Protein AF-A0A432LHH4-F1 (afdb_monomer_lite)

Organism: NCBI:txid2490854

Foldseek 3Di:
DDDDPCPDPVVVVVVVVVVVVVVVVVVVLQFDKDWFCWPPDPDQWDWFADPFGIWIWHWIDGPLAKIKIKIQDAGKKKAALVFWDKDKPWPQKDWPVVQQQQFDWQVPDGDPGIDMDHRIMTMGITDMDGPDPPDDDDPQIKMKGQFTVRMDDPNHGRDDHITITRGRDPPPD

pLDDT: mean 82.8, std 15.27, range [32.19, 96.69]

Structure (mmCIF, N/CA/C/O backbone):
data_AF-A0A432LHH4-F1
#
_entry.id   AF-A0A432LHH4-F1
#
loop_
_atom_site.group_PDB
_atom_site.id
_atom_site.type_symbol
_atom_site.label_atom_id
_atom_site.label_alt_id
_atom_site.label_comp_id
_atom_site.label_asym_id
_atom_site.label_entity_id
_atom_site.label_seq_id
_atom_site.pdbx_PDB_ins_code
_atom_site.Cartn_x
_atom_site.Cartn_y
_atom_site.Cartn_z
_atom_site.occupancy
_atom_site.B_iso_or_equiv
_atom_site.auth_seq_id
_atom_site.auth_comp_id
_atom_site.auth_asym_id
_atom_site.auth_atom_id
_atom_site.pdbx_PDB_model_num
ATOM 1 N N . MET A 1 1 ? -3.632 -9.848 -73.101 1.00 32.19 1 MET A N 1
ATOM 2 C CA . MET A 1 1 ? -4.020 -10.466 -71.814 1.00 32.19 1 MET A CA 1
ATOM 3 C C . MET A 1 1 ? -4.215 -9.348 -70.790 1.00 32.19 1 MET A C 1
ATOM 5 O O . MET A 1 1 ? -3.234 -8.748 -70.379 1.00 32.19 1 MET A O 1
ATOM 9 N N . LYS A 1 2 ? -5.461 -8.968 -70.474 1.00 36.72 2 LYS A N 1
ATOM 10 C CA . LYS A 1 2 ? -5.788 -7.970 -69.438 1.00 36.72 2 LYS A CA 1
ATOM 11 C C . LYS A 1 2 ? -6.549 -8.698 -68.334 1.00 36.72 2 LYS A C 1
ATOM 13 O O . LYS A 1 2 ? -7.727 -8.994 -68.492 1.00 36.72 2 LYS A O 1
ATOM 18 N N . THR A 1 3 ? -5.862 -9.036 -67.252 1.00 39.53 3 THR A N 1
ATOM 19 C CA . THR A 1 3 ? -6.474 -9.575 -66.036 1.00 39.53 3 THR A CA 1
ATOM 20 C C . THR A 1 3 ? -7.160 -8.428 -65.292 1.00 39.53 3 THR A C 1
ATOM 22 O O . THR A 1 3 ? -6.508 -7.561 -64.716 1.00 39.53 3 THR A O 1
ATOM 25 N N . LEU A 1 4 ? -8.493 -8.393 -65.354 1.00 39.50 4 LEU A N 1
ATOM 26 C CA . LEU A 1 4 ? -9.335 -7.490 -64.570 1.00 39.50 4 LEU A CA 1
ATOM 27 C C . LEU A 1 4 ? -9.293 -7.909 -63.096 1.00 39.50 4 LEU A C 1
ATOM 29 O O . LEU A 1 4 ? -9.883 -8.917 -62.713 1.00 39.50 4 LEU A O 1
ATOM 33 N N . SER A 1 5 ? -8.621 -7.120 -62.256 1.00 43.78 5 SER A N 1
ATOM 34 C CA . SER A 1 5 ? -8.756 -7.221 -60.803 1.00 43.78 5 SER A CA 1
ATOM 35 C C . SER A 1 5 ? -10.097 -6.617 -60.377 1.00 43.78 5 SER A C 1
ATOM 37 O O . SER A 1 5 ? -10.218 -5.445 -60.017 1.00 43.78 5 SER A O 1
ATOM 39 N N . ILE A 1 6 ? -11.152 -7.432 -60.414 1.00 46.34 6 ILE A N 1
ATOM 40 C CA . ILE A 1 6 ? -12.433 -7.090 -59.790 1.00 46.34 6 ILE A CA 1
ATOM 41 C C . ILE A 1 6 ? -12.219 -7.141 -58.274 1.00 46.34 6 ILE A C 1
ATOM 43 O O . ILE A 1 6 ? -12.432 -8.152 -57.611 1.00 46.34 6 ILE A O 1
ATOM 47 N N . THR A 1 7 ? -11.744 -6.031 -57.714 1.00 49.88 7 THR A N 1
ATOM 48 C CA . THR A 1 7 ? -11.664 -5.848 -56.265 1.00 49.88 7 THR A CA 1
ATOM 49 C C . THR A 1 7 ? -13.079 -5.536 -55.785 1.00 49.88 7 THR A C 1
ATOM 51 O O . THR A 1 7 ? -13.509 -4.383 -55.790 1.00 49.88 7 THR A O 1
ATOM 54 N N . THR A 1 8 ? -13.845 -6.573 -55.451 1.00 52.94 8 THR A N 1
ATOM 55 C CA . THR A 1 8 ? -15.240 -6.446 -55.014 1.00 52.94 8 THR A CA 1
ATOM 56 C C . THR A 1 8 ? -15.348 -5.554 -53.769 1.00 52.94 8 THR A C 1
ATOM 58 O O . THR A 1 8 ? -14.530 -5.619 -52.848 1.00 52.94 8 THR A O 1
ATOM 61 N N . ASN A 1 9 ? -16.380 -4.704 -53.724 1.00 55.47 9 ASN A N 1
ATOM 62 C CA . ASN A 1 9 ? -16.639 -3.753 -52.631 1.00 55.47 9 ASN A CA 1
ATOM 63 C C . ASN A 1 9 ? -16.746 -4.450 -51.249 1.00 55.47 9 ASN A C 1
ATOM 65 O O . ASN A 1 9 ? -16.415 -3.867 -50.218 1.00 55.47 9 ASN A O 1
ATOM 69 N N . GLY A 1 10 ? -17.124 -5.737 -51.233 1.00 56.06 10 GLY A N 1
ATOM 70 C CA . GLY A 1 10 ? -17.120 -6.592 -50.040 1.00 56.06 10 GLY A CA 1
ATOM 71 C C . GLY A 1 10 ? -15.722 -6.834 -49.456 1.00 56.06 10 GLY A C 1
ATOM 72 O O . GLY A 1 10 ? -15.554 -6.765 -48.242 1.00 56.06 10 GLY A O 1
ATOM 73 N N . GLY A 1 11 ? -14.692 -7.001 -50.293 1.00 61.03 11 GLY A N 1
ATOM 74 C CA . GLY A 1 11 ? -13.309 -7.166 -49.834 1.00 61.03 11 GLY A CA 1
ATOM 75 C C . GLY A 1 11 ? -12.737 -5.904 -49.178 1.00 61.03 11 GLY A C 1
ATOM 76 O O . GLY A 1 11 ? -11.981 -5.999 -48.214 1.00 61.03 11 GLY A O 1
ATOM 77 N N . LYS A 1 12 ? -13.136 -4.710 -49.642 1.00 63.91 12 LYS A N 1
ATOM 78 C CA . LYS A 1 12 ? -12.769 -3.430 -49.002 1.00 63.91 12 LYS A CA 1
ATOM 79 C C . LYS A 1 12 ? -13.457 -3.247 -47.644 1.00 63.91 12 LYS A C 1
ATOM 81 O O . LYS A 1 12 ? -12.804 -2.814 -46.700 1.00 63.91 12 LYS A O 1
ATOM 86 N N . ARG A 1 13 ? -14.735 -3.627 -47.522 1.00 63.97 13 ARG A N 1
ATOM 87 C CA . ARG A 1 13 ? -15.487 -3.574 -46.253 1.00 63.97 13 ARG A CA 1
ATOM 88 C C . ARG A 1 13 ? -14.943 -4.545 -45.206 1.00 63.97 13 ARG A C 1
ATOM 90 O O . ARG A 1 13 ? -14.799 -4.157 -44.054 1.00 63.97 13 ARG A O 1
ATOM 97 N N . ILE A 1 14 ? -14.573 -5.762 -45.609 1.00 74.00 14 ILE A N 1
ATOM 98 C CA . ILE A 1 14 ? -13.942 -6.747 -44.715 1.00 74.00 14 ILE A CA 1
ATOM 99 C C . ILE A 1 14 ? -12.569 -6.250 -44.251 1.00 74.00 14 ILE A C 1
ATOM 101 O O . ILE A 1 14 ? -12.277 -6.299 -43.062 1.00 74.00 14 ILE A O 1
ATOM 105 N N . LYS A 1 15 ? -11.747 -5.701 -45.157 1.00 73.81 15 LYS A N 1
ATOM 106 C CA . LYS A 1 15 ? -10.452 -5.103 -44.786 1.00 73.81 15 LYS A CA 1
ATOM 107 C C . LYS A 1 15 ? -10.607 -3.947 -43.796 1.00 73.81 15 LYS A C 1
ATOM 109 O O . LYS A 1 15 ? -9.823 -3.859 -42.858 1.00 73.81 15 LYS A O 1
ATOM 114 N N . PHE A 1 16 ? -11.618 -3.097 -43.979 1.00 77.75 16 PHE A N 1
ATOM 115 C CA . PHE A 1 16 ? -11.911 -2.007 -43.049 1.00 77.75 16 PHE A CA 1
ATOM 116 C C . PHE A 1 16 ? -12.363 -2.537 -41.682 1.00 77.75 16 PHE A C 1
ATOM 118 O O . PHE A 1 16 ? -11.802 -2.129 -40.675 1.00 77.75 16 PHE A O 1
ATOM 125 N N . LEU A 1 17 ? -13.279 -3.512 -41.646 1.00 81.81 17 LEU A N 1
ATOM 126 C CA . LEU A 1 17 ? -13.734 -4.155 -40.408 1.00 81.81 17 LEU A CA 1
ATOM 127 C C . LEU A 1 17 ? -12.570 -4.796 -39.634 1.00 81.81 17 LEU A C 1
ATOM 129 O O . LEU A 1 17 ? -12.437 -4.584 -38.433 1.00 81.81 17 LEU A O 1
ATOM 133 N N . VAL A 1 18 ? -11.701 -5.541 -40.324 1.00 85.19 18 VAL A N 1
ATOM 134 C CA . VAL A 1 18 ? -10.512 -6.163 -39.723 1.00 85.19 18 VAL A CA 1
ATOM 135 C C . VAL A 1 18 ? -9.562 -5.096 -39.176 1.00 85.19 18 VAL A C 1
ATOM 137 O O . VAL A 1 18 ? -9.101 -5.224 -38.046 1.00 85.19 18 VAL A O 1
ATOM 140 N N . ALA A 1 19 ? -9.317 -4.012 -39.918 1.00 84.69 19 ALA A N 1
ATOM 141 C CA . ALA A 1 19 ? -8.501 -2.899 -39.437 1.00 84.69 19 ALA A CA 1
ATOM 142 C C . ALA A 1 19 ? -9.121 -2.205 -38.208 1.00 84.69 19 ALA A C 1
ATOM 144 O O . ALA A 1 19 ? -8.396 -1.861 -37.278 1.00 84.69 19 ALA A O 1
ATOM 145 N N . THR A 1 20 ? -10.448 -2.046 -38.160 1.00 84.00 20 THR A N 1
ATOM 146 C CA . THR A 1 20 ? -11.159 -1.484 -37.002 1.00 84.00 20 THR A CA 1
ATOM 147 C C . THR A 1 20 ? -11.059 -2.392 -35.777 1.00 84.00 20 THR A C 1
ATOM 149 O O . THR A 1 20 ? -10.772 -1.902 -34.691 1.00 84.00 20 THR A O 1
ATOM 152 N N . ILE A 1 21 ? -11.232 -3.709 -35.934 1.00 84.88 21 ILE A N 1
ATOM 153 C CA . ILE A 1 21 ? -11.078 -4.673 -34.832 1.00 84.88 21 ILE A CA 1
ATOM 154 C C . ILE A 1 21 ? -9.638 -4.659 -34.312 1.00 84.88 21 ILE A C 1
ATOM 156 O O . ILE A 1 21 ? -9.428 -4.589 -33.106 1.00 84.88 21 ILE A O 1
ATOM 160 N N . ILE A 1 22 ? -8.647 -4.659 -35.209 1.00 83.31 22 ILE A N 1
ATOM 161 C CA . ILE A 1 22 ? -7.232 -4.554 -34.837 1.00 83.31 22 ILE A CA 1
ATOM 162 C C . ILE A 1 22 ? -6.981 -3.256 -34.059 1.00 83.31 22 ILE A C 1
ATOM 164 O O . ILE A 1 22 ? -6.368 -3.303 -32.997 1.00 83.31 22 ILE A O 1
ATOM 168 N N . ALA A 1 23 ? -7.501 -2.118 -34.527 1.00 78.44 23 ALA A N 1
ATOM 169 C CA . ALA A 1 23 ? -7.377 -0.845 -33.821 1.00 78.44 23 ALA A CA 1
ATOM 170 C C . ALA A 1 23 ? -8.008 -0.901 -32.419 1.00 78.44 23 ALA A C 1
ATOM 172 O O . ALA A 1 23 ? -7.358 -0.516 -31.454 1.00 78.44 23 ALA A O 1
ATOM 173 N N . ILE A 1 24 ? -9.224 -1.439 -32.284 1.00 79.88 24 ILE A N 1
ATOM 174 C CA . ILE A 1 24 ? -9.911 -1.610 -30.992 1.00 79.88 24 ILE A CA 1
ATOM 175 C C . ILE A 1 24 ? -9.081 -2.485 -30.038 1.00 79.88 24 ILE A C 1
ATOM 177 O O . ILE A 1 24 ? -8.888 -2.119 -28.881 1.00 79.88 24 ILE A O 1
ATOM 181 N N . VAL A 1 25 ? -8.528 -3.602 -30.518 1.00 71.44 25 VAL A N 1
ATOM 182 C CA . VAL A 1 25 ? -7.665 -4.488 -29.717 1.00 71.44 25 VAL A CA 1
ATOM 183 C C . VAL A 1 25 ? -6.372 -3.781 -29.297 1.00 71.44 25 VAL A C 1
ATOM 185 O O . VAL A 1 25 ? -5.967 -3.888 -28.139 1.00 71.44 25 VAL A O 1
ATOM 188 N N . PHE A 1 26 ? -5.752 -3.003 -30.192 1.00 64.06 26 PHE A N 1
ATOM 189 C CA . PHE A 1 26 ? -4.588 -2.183 -29.851 1.00 64.06 26 PHE A CA 1
ATOM 190 C C . PHE A 1 26 ? -4.924 -1.122 -28.795 1.00 64.06 26 PHE A C 1
ATOM 192 O O . PHE A 1 26 ? -4.150 -0.951 -27.856 1.00 64.06 26 PHE A O 1
ATOM 199 N N . PHE A 1 27 ? -6.085 -0.466 -28.876 1.00 62.03 27 PHE A N 1
ATOM 200 C CA . PHE A 1 27 ? -6.513 0.501 -27.861 1.00 62.03 27 PHE A CA 1
ATOM 201 C C . PHE A 1 27 ? -6.810 -0.157 -26.505 1.00 62.03 27 PHE A C 1
ATOM 203 O O . PHE A 1 27 ? -6.434 0.398 -25.476 1.00 62.03 27 PHE A O 1
ATOM 210 N N . HIS A 1 28 ? -7.395 -1.359 -26.477 1.00 56.62 28 HIS A N 1
ATOM 211 C CA . HIS A 1 28 ? -7.624 -2.094 -25.226 1.00 56.62 28 HIS A CA 1
ATOM 212 C C . HIS A 1 28 ? -6.340 -2.641 -24.587 1.00 56.62 28 HIS A C 1
ATOM 214 O O . HIS A 1 28 ? -6.308 -2.850 -23.375 1.00 56.62 28 HIS A O 1
ATOM 220 N N . SER A 1 29 ? -5.263 -2.832 -25.358 1.00 53.75 29 SER A N 1
ATOM 221 C CA . SER A 1 29 ? -3.974 -3.278 -24.806 1.00 53.75 29 SER A CA 1
ATOM 222 C C . SER A 1 29 ? -3.309 -2.252 -23.874 1.00 53.75 29 SER A C 1
ATOM 224 O O . SER A 1 29 ? -2.461 -2.618 -23.061 1.00 53.75 29 SER A O 1
ATOM 226 N N . CYS A 1 30 ? -3.727 -0.982 -23.940 1.00 52.91 30 CYS A N 1
ATOM 227 C CA . CYS A 1 30 ? -3.199 0.090 -23.098 1.00 52.91 30 CYS A CA 1
ATOM 228 C C . CYS A 1 30 ? -3.642 -0.001 -21.625 1.00 52.91 30 CYS A C 1
ATOM 230 O O . CYS A 1 30 ? -2.951 0.551 -20.773 1.00 52.91 30 CYS A O 1
ATOM 232 N N . ASP A 1 31 ? -4.711 -0.733 -21.293 1.00 57.31 31 ASP A N 1
ATOM 233 C CA . ASP A 1 31 ? -5.299 -0.747 -19.940 1.00 57.31 31 ASP A CA 1
ATOM 234 C C . ASP A 1 31 ? -5.187 -2.106 -19.226 1.00 57.31 31 ASP A C 1
ATOM 236 O O . ASP A 1 31 ? -5.966 -2.423 -18.325 1.00 57.31 31 ASP A O 1
ATOM 240 N N . ILE A 1 32 ? -4.210 -2.939 -19.599 1.00 69.88 32 ILE A N 1
ATOM 241 C CA . ILE A 1 32 ? -4.012 -4.232 -18.932 1.00 69.88 32 ILE A CA 1
ATOM 242 C C . ILE A 1 32 ? -3.339 -4.008 -17.568 1.00 69.88 32 ILE A C 1
ATOM 244 O O . ILE A 1 32 ? -2.143 -3.709 -17.475 1.00 69.88 32 ILE A O 1
ATOM 248 N N . GLY A 1 33 ? -4.138 -4.143 -16.508 1.00 77.31 33 GLY A N 1
ATOM 249 C CA . GLY A 1 33 ? -3.695 -4.180 -15.118 1.00 77.31 33 GLY A CA 1
ATOM 250 C C . GLY A 1 33 ? -3.461 -5.614 -14.643 1.00 77.31 33 GLY A C 1
ATOM 251 O O . GLY A 1 33 ? -4.303 -6.487 -14.844 1.00 77.31 33 GLY A O 1
ATOM 252 N N . TYR A 1 34 ? -2.333 -5.852 -13.982 1.00 85.31 34 TYR A N 1
ATOM 253 C CA . TYR A 1 34 ? -1.978 -7.136 -13.383 1.00 85.31 34 TYR A CA 1
ATOM 254 C C . TYR A 1 34 ? -2.006 -7.020 -11.868 1.00 85.31 34 TYR A C 1
ATOM 256 O O . TYR A 1 34 ? -1.354 -6.139 -11.305 1.00 85.31 34 TYR A O 1
ATOM 264 N N . LEU A 1 35 ? -2.721 -7.922 -11.201 1.00 89.81 35 LEU A N 1
ATOM 265 C CA . LEU A 1 35 ? -2.593 -8.066 -9.758 1.00 89.81 35 LEU A CA 1
ATOM 266 C C . LEU A 1 35 ? -1.258 -8.736 -9.427 1.00 89.81 35 LEU A C 1
ATOM 268 O O . LEU A 1 35 ? -0.906 -9.759 -10.017 1.00 89.81 35 LEU A O 1
ATOM 272 N N . ILE A 1 36 ? -0.526 -8.158 -8.483 1.00 90.62 36 ILE A N 1
ATOM 273 C CA . ILE A 1 36 ? 0.773 -8.653 -8.049 1.00 90.62 36 ILE A CA 1
ATOM 274 C C . ILE A 1 36 ? 0.589 -9.382 -6.718 1.00 90.62 36 ILE A C 1
ATOM 276 O O . ILE A 1 36 ? 0.104 -8.767 -5.764 1.00 90.62 36 ILE A O 1
ATOM 280 N N . PRO A 1 37 ? 0.971 -10.666 -6.622 1.00 91.62 37 PRO A N 1
ATOM 281 C CA . PRO A 1 37 ? 0.901 -11.390 -5.364 1.00 91.62 37 PRO A CA 1
ATOM 282 C C . PRO A 1 37 ? 1.895 -10.832 -4.344 1.00 91.62 37 PRO A C 1
ATOM 284 O O . PRO A 1 37 ? 2.991 -10.375 -4.689 1.00 91.62 37 PRO A O 1
ATOM 287 N N . PHE A 1 38 ? 1.518 -10.906 -3.070 1.00 92.69 38 PHE A N 1
ATOM 288 C CA . PHE A 1 38 ? 2.448 -10.658 -1.972 1.00 92.69 38 PHE A CA 1
ATOM 289 C C . PHE A 1 38 ? 3.408 -11.849 -1.828 1.00 92.69 38 PHE A C 1
ATOM 291 O O . PHE A 1 38 ? 3.001 -12.982 -2.062 1.00 92.69 38 PHE A O 1
ATOM 298 N N . GLU A 1 39 ? 4.662 -11.627 -1.415 1.00 87.25 39 GLU A N 1
ATOM 299 C CA . GLU A 1 39 ? 5.726 -12.659 -1.419 1.00 87.25 39 GLU A CA 1
ATOM 300 C C . GLU A 1 39 ? 5.347 -13.973 -0.708 1.00 87.25 39 GLU A C 1
ATOM 302 O O . GLU A 1 39 ? 5.786 -15.039 -1.129 1.00 87.25 39 GLU A O 1
ATOM 307 N N . ASN A 1 40 ? 4.497 -13.909 0.320 1.00 81.25 40 ASN A N 1
ATOM 308 C CA . ASN A 1 40 ? 4.052 -15.070 1.100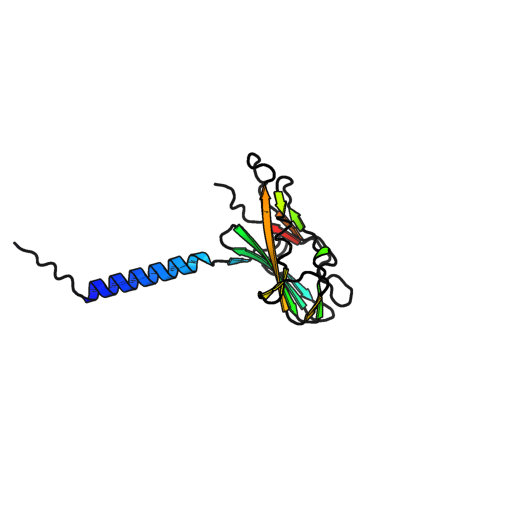 1.00 81.25 40 ASN A CA 1
ATOM 309 C C . ASN A 1 40 ? 2.575 -15.438 0.870 1.00 81.25 40 ASN A C 1
ATOM 311 O O . ASN A 1 40 ? 2.022 -16.230 1.627 1.00 81.25 40 ASN A O 1
ATOM 315 N N . ASN A 1 41 ? 1.921 -14.868 -0.146 1.00 80.56 41 ASN A N 1
ATOM 316 C CA . ASN A 1 41 ? 0.537 -15.185 -0.486 1.00 80.56 41 ASN A CA 1
ATOM 317 C C . ASN A 1 41 ? 0.438 -15.756 -1.897 1.00 80.56 41 ASN A C 1
ATOM 319 O O . ASN A 1 41 ? 0.826 -15.128 -2.878 1.00 80.56 41 ASN A O 1
ATOM 323 N N . LEU A 1 42 ? -0.184 -16.932 -1.999 1.00 74.31 42 LEU A N 1
ATOM 324 C CA . LEU A 1 42 ? -0.548 -17.534 -3.286 1.00 74.31 42 LEU A CA 1
ATOM 325 C C . LEU A 1 42 ? -1.635 -16.723 -4.005 1.00 74.31 42 LEU A C 1
ATOM 327 O O . LEU A 1 42 ? -1.733 -16.762 -5.230 1.00 74.31 42 LEU A O 1
ATOM 331 N N . LYS A 1 43 ? -2.464 -15.999 -3.245 1.00 85.19 43 LYS A N 1
ATOM 332 C CA . LYS A 1 43 ? -3.520 -15.142 -3.781 1.00 85.19 43 LYS A CA 1
ATOM 333 C C . LYS A 1 43 ? -3.009 -13.710 -3.990 1.00 85.19 43 LYS A C 1
ATOM 335 O O . LYS A 1 43 ? -2.254 -13.205 -3.160 1.00 85.19 43 LYS A O 1
ATOM 340 N N . PRO A 1 44 ? -3.465 -13.027 -5.055 1.00 84.88 44 PRO A N 1
ATOM 341 C CA . PRO A 1 44 ? -3.136 -11.622 -5.301 1.00 84.88 44 PRO A CA 1
ATOM 342 C C . PRO A 1 44 ? -3.717 -10.663 -4.255 1.00 84.88 44 PRO A C 1
ATOM 344 O O . PRO A 1 44 ? -3.233 -9.542 -4.106 1.00 84.88 44 PRO A O 1
ATOM 347 N N . ASN A 1 45 ? -4.755 -11.110 -3.549 1.00 90.88 45 ASN A N 1
ATOM 348 C CA . ASN A 1 45 ? -5.425 -10.348 -2.514 1.00 90.88 45 ASN A CA 1
ATOM 349 C C . ASN A 1 45 ? -5.143 -10.980 -1.151 1.00 90.88 45 ASN A C 1
ATOM 351 O O . ASN A 1 45 ? -5.094 -12.208 -1.024 1.00 90.88 45 ASN A O 1
ATOM 355 N N . LEU A 1 46 ? -5.002 -10.133 -0.139 1.00 93.25 46 LEU A N 1
ATOM 356 C CA . LEU A 1 46 ? -4.984 -10.515 1.262 1.00 93.25 46 LEU A CA 1
ATOM 357 C C . LEU A 1 46 ? -6.299 -10.077 1.903 1.00 93.25 46 LEU A C 1
ATOM 359 O O . LEU A 1 46 ? -6.538 -8.880 2.059 1.00 93.25 46 LEU A O 1
ATOM 363 N N . ASP A 1 47 ? -7.117 -11.048 2.291 1.00 93.75 47 ASP A N 1
ATOM 364 C CA . ASP A 1 47 ? -8.390 -10.803 2.962 1.00 93.75 47 ASP A CA 1
ATOM 365 C C . ASP A 1 47 ? -8.198 -10.849 4.483 1.00 93.75 47 ASP A C 1
ATOM 367 O O . ASP A 1 47 ? -7.619 -11.790 5.027 1.00 93.75 47 ASP A O 1
ATOM 371 N N . ILE A 1 48 ? -8.686 -9.822 5.169 1.00 93.38 48 ILE A N 1
ATOM 372 C CA . ILE A 1 48 ? -8.560 -9.627 6.611 1.00 93.38 48 ILE A CA 1
ATOM 373 C C . ILE A 1 48 ? -9.960 -9.429 7.181 1.00 93.38 48 ILE A C 1
ATOM 375 O O . ILE A 1 48 ? -10.662 -8.486 6.817 1.00 93.38 48 ILE A O 1
ATOM 379 N N . ALA A 1 49 ? -10.363 -10.300 8.102 1.00 94.06 49 ALA A N 1
ATOM 380 C CA . ALA A 1 49 ? -11.569 -10.084 8.890 1.00 94.06 49 ALA A CA 1
ATOM 381 C C . ALA A 1 49 ? -11.310 -8.993 9.938 1.00 94.06 49 ALA A C 1
ATOM 383 O O . ALA A 1 49 ? -10.288 -9.010 10.628 1.00 94.06 49 ALA A O 1
ATOM 384 N N . THR A 1 50 ? -12.235 -8.048 10.069 1.00 92.06 50 THR A N 1
ATOM 385 C CA . THR A 1 50 ? -12.170 -6.978 11.065 1.00 92.06 50 THR A CA 1
ATOM 386 C C . THR A 1 50 ? -13.422 -6.999 11.926 1.00 92.06 50 THR A C 1
ATOM 388 O O . THR A 1 50 ? -14.445 -7.556 11.547 1.00 92.06 50 THR A O 1
ATOM 391 N N . GLU A 1 51 ? -13.372 -6.375 13.101 1.00 87.12 51 GLU A N 1
ATOM 392 C CA . GLU A 1 51 ? -14.527 -6.363 14.014 1.00 87.12 51 GLU A CA 1
ATOM 393 C C . GLU A 1 51 ? -15.773 -5.721 13.385 1.00 87.12 51 GLU A C 1
ATOM 395 O O . GLU A 1 51 ? -16.896 -6.108 13.689 1.00 87.12 51 GLU A O 1
ATOM 400 N N . THR A 1 52 ? -15.574 -4.751 12.490 1.00 88.38 52 THR A N 1
ATOM 401 C CA . THR A 1 52 ? -16.654 -4.036 11.801 1.00 88.38 52 THR A CA 1
ATOM 402 C C . THR A 1 52 ? -17.012 -4.627 10.432 1.00 88.38 52 THR A C 1
ATOM 404 O O . THR A 1 52 ? -17.952 -4.131 9.813 1.00 88.38 52 THR A O 1
ATOM 407 N N . GLY A 1 53 ? -16.291 -5.650 9.947 1.00 93.00 53 GLY A N 1
ATOM 408 C CA . GLY A 1 53 ? -16.494 -6.239 8.621 1.00 93.00 53 GLY A CA 1
ATOM 409 C C . GLY A 1 53 ? -15.254 -6.942 8.053 1.00 93.00 53 GLY A C 1
ATOM 410 O O . GLY A 1 53 ? -14.733 -7.880 8.653 1.00 93.00 53 GLY A O 1
ATOM 411 N N . SER A 1 54 ? -14.792 -6.545 6.868 1.00 95.88 54 SER A N 1
ATOM 412 C CA . SER A 1 54 ? -13.655 -7.178 6.189 1.00 95.88 54 SER A CA 1
ATOM 413 C C . SER A 1 54 ? -12.905 -6.213 5.279 1.00 95.88 54 SER A C 1
ATOM 415 O O . SER A 1 54 ? -13.523 -5.422 4.571 1.00 95.88 54 SER A O 1
ATOM 417 N N . ALA A 1 55 ? -11.585 -6.348 5.216 1.00 95.75 55 ALA A N 1
ATOM 418 C CA . ALA A 1 55 ? -10.732 -5.613 4.293 1.00 95.75 55 ALA A CA 1
ATOM 419 C C . ALA A 1 55 ? -10.035 -6.576 3.324 1.00 95.75 55 ALA A C 1
ATOM 421 O O . ALA A 1 55 ? -9.434 -7.551 3.764 1.00 95.75 55 ALA A O 1
ATOM 422 N N . SER A 1 56 ? -10.067 -6.285 2.025 1.00 96.19 56 SER A N 1
ATOM 423 C CA . SER A 1 56 ? -9.272 -6.988 1.014 1.00 96.19 56 SER A CA 1
ATOM 424 C C . SER A 1 56 ? -8.192 -6.058 0.481 1.00 96.19 56 SER A C 1
ATOM 426 O O . SER A 1 56 ? -8.492 -4.985 -0.045 1.00 96.19 56 SER A O 1
ATOM 428 N N . ILE A 1 57 ? -6.932 -6.448 0.643 1.00 95.31 57 ILE A N 1
ATOM 429 C CA . ILE A 1 57 ? -5.767 -5.656 0.247 1.00 95.31 57 ILE A CA 1
ATOM 430 C C . ILE A 1 57 ? -5.171 -6.269 -1.009 1.00 95.31 57 ILE A C 1
ATOM 432 O O . ILE A 1 57 ? -4.938 -7.474 -1.055 1.00 95.31 57 ILE A O 1
ATOM 436 N N . ASN A 1 58 ? -4.864 -5.454 -2.010 1.00 94.44 58 ASN A N 1
ATOM 437 C CA . ASN A 1 58 ? -4.189 -5.913 -3.214 1.00 94.44 58 ASN A CA 1
ATOM 438 C C . ASN A 1 58 ? -3.138 -4.915 -3.699 1.00 94.44 58 ASN A C 1
ATOM 440 O O . ASN A 1 58 ? -3.109 -3.748 -3.301 1.00 94.44 58 ASN A O 1
ATOM 444 N N . CYS A 1 59 ? -2.256 -5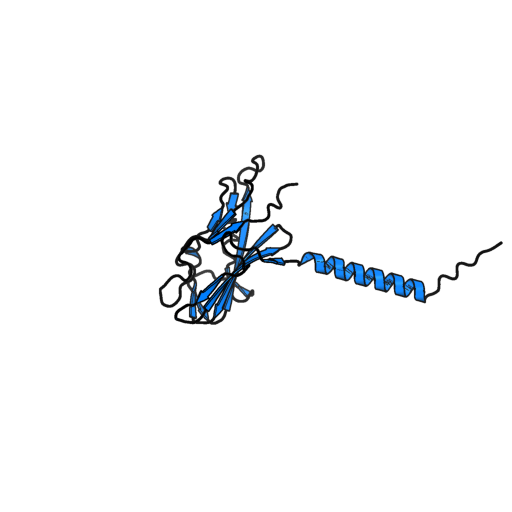.397 -4.567 1.00 92.81 59 CYS A N 1
ATOM 445 C CA . CYS A 1 59 ? -1.356 -4.551 -5.328 1.00 92.81 59 CYS A CA 1
ATOM 446 C C . CYS A 1 59 ? -1.582 -4.791 -6.816 1.00 92.81 59 CYS A C 1
ATOM 448 O O . CYS A 1 59 ? -1.710 -5.933 -7.252 1.00 92.81 59 CYS A O 1
ATOM 450 N N . MET A 1 60 ? -1.633 -3.719 -7.597 1.00 91.25 60 MET A N 1
ATOM 451 C CA . MET A 1 60 ? -1.846 -3.782 -9.036 1.00 91.25 60 MET A CA 1
ATOM 452 C C . MET A 1 60 ? -0.759 -3.013 -9.778 1.00 91.25 60 MET A C 1
ATOM 454 O O . MET A 1 60 ? -0.302 -1.965 -9.322 1.00 91.25 60 MET A O 1
ATOM 458 N N . CYS A 1 61 ? -0.370 -3.525 -10.940 1.00 88.56 61 CYS A N 1
ATOM 459 C CA . CYS A 1 61 ? 0.538 -2.878 -11.872 1.00 88.56 61 CYS A CA 1
ATOM 460 C C . CYS A 1 61 ? -0.144 -2.679 -13.225 1.00 88.56 61 CYS A C 1
ATOM 462 O O . CYS A 1 61 ? -0.602 -3.645 -13.830 1.00 88.56 61 CYS A O 1
ATOM 464 N N . PHE A 1 62 ? -0.153 -1.450 -13.731 1.00 84.62 62 PHE A N 1
ATOM 465 C CA . PHE A 1 62 ? -0.569 -1.131 -15.094 1.00 84.62 62 PHE A CA 1
ATOM 466 C C . PHE A 1 62 ? 0.649 -0.842 -15.965 1.00 84.62 62 PHE A C 1
ATOM 468 O O . PHE A 1 62 ? 1.557 -0.101 -15.567 1.00 84.62 62 PHE A O 1
ATOM 475 N N . GLN A 1 63 ? 0.662 -1.426 -17.167 1.00 78.88 63 GLN A N 1
ATOM 476 C CA . GLN A 1 63 ? 1.711 -1.228 -18.181 1.00 78.88 63 GLN A CA 1
ATOM 477 C C . GLN A 1 63 ? 3.147 -1.495 -17.675 1.00 78.88 63 GLN A C 1
ATOM 479 O O . GLN A 1 63 ? 4.111 -0.914 -18.174 1.00 78.88 63 GLN A O 1
ATOM 484 N N . GLY A 1 64 ? 3.307 -2.317 -16.631 1.00 76.75 64 GLY A N 1
ATOM 485 C CA . GLY A 1 64 ? 4.601 -2.573 -15.991 1.00 76.75 64 GLY A CA 1
ATOM 486 C C . GLY A 1 64 ? 5.178 -1.391 -15.199 1.00 76.75 64 GLY A C 1
ATOM 487 O O . GLY A 1 64 ? 6.266 -1.526 -14.653 1.00 76.75 64 GLY A O 1
ATOM 488 N N . LYS A 1 65 ? 4.498 -0.236 -15.143 1.00 77.19 65 LYS A N 1
ATOM 489 C CA . LYS A 1 65 ? 5.068 1.043 -14.672 1.00 77.19 65 LYS A CA 1
ATOM 490 C C . LYS A 1 65 ? 4.288 1.716 -13.556 1.00 77.19 65 LYS A C 1
ATOM 492 O O . LYS A 1 65 ? 4.893 2.359 -12.703 1.00 77.19 65 LYS A O 1
ATOM 497 N N . TYR A 1 66 ? 2.965 1.616 -13.580 1.00 83.62 66 TYR A N 1
ATOM 498 C CA . TYR A 1 66 ? 2.105 2.328 -12.642 1.00 83.62 66 TYR A CA 1
ATOM 499 C C . TYR A 1 66 ? 1.600 1.365 -11.582 1.00 83.62 66 TYR A C 1
ATOM 501 O O . TYR A 1 66 ? 0.883 0.418 -11.899 1.00 83.62 66 TYR A O 1
ATOM 509 N N . TYR A 1 67 ? 1.984 1.609 -10.335 1.00 88.75 67 TYR A N 1
ATOM 510 C CA . TYR A 1 67 ? 1.661 0.744 -9.211 1.00 88.75 67 TYR A CA 1
ATOM 511 C C . TYR A 1 67 ? 0.563 1.353 -8.355 1.00 88.75 67 TYR A C 1
ATOM 513 O O . TYR A 1 67 ? 0.554 2.559 -8.114 1.00 88.75 67 TYR A O 1
ATOM 521 N N . TYR A 1 68 ? -0.339 0.506 -7.872 1.00 90.00 68 TYR A N 1
ATOM 522 C CA . TYR A 1 68 ? -1.434 0.896 -6.997 1.00 90.00 68 TYR A CA 1
ATOM 523 C C . TYR A 1 68 ? -1.542 -0.090 -5.839 1.00 90.00 68 TYR A C 1
ATOM 525 O O . TYR A 1 68 ? -1.432 -1.299 -6.047 1.00 90.00 68 TYR A O 1
ATOM 533 N N . LEU A 1 69 ? -1.783 0.419 -4.632 1.00 92.88 69 LEU A N 1
ATOM 534 C CA . LEU A 1 69 ? -2.298 -0.386 -3.523 1.00 92.88 69 LEU A CA 1
ATOM 535 C C . LEU A 1 69 ? -3.801 -0.164 -3.421 1.00 92.88 69 LEU A C 1
ATOM 537 O O . LEU A 1 69 ? -4.245 0.983 -3.356 1.00 92.88 69 LEU A O 1
ATOM 541 N N . GLY A 1 70 ? -4.565 -1.250 -3.432 1.00 93.69 70 GLY A N 1
ATOM 542 C CA . GLY A 1 70 ? -6.013 -1.241 -3.290 1.00 93.69 70 GLY A CA 1
ATOM 543 C C . GLY A 1 70 ? -6.442 -1.806 -1.944 1.00 93.69 70 GLY A C 1
ATOM 544 O O . GLY A 1 70 ? -5.895 -2.808 -1.489 1.00 93.69 70 GLY A O 1
ATOM 545 N N . TYR A 1 71 ? -7.441 -1.178 -1.335 1.00 94.88 71 TYR A N 1
ATOM 546 C CA . TYR A 1 71 ? -8.121 -1.662 -0.139 1.00 94.88 71 TYR A CA 1
ATOM 547 C C . TYR A 1 71 ? -9.625 -1.646 -0.405 1.00 94.88 71 TYR A C 1
ATOM 549 O O . TYR A 1 71 ? -10.220 -0.572 -0.468 1.00 94.88 71 TYR A O 1
ATOM 557 N N . ASP A 1 72 ? -10.244 -2.812 -0.571 1.00 95.88 72 ASP A N 1
ATOM 558 C CA . ASP A 1 72 ? -11.704 -2.935 -0.548 1.00 95.88 72 ASP A CA 1
ATOM 559 C C . ASP A 1 72 ? -12.153 -3.132 0.900 1.00 95.88 72 ASP A C 1
ATOM 561 O O . ASP A 1 72 ? -11.904 -4.176 1.501 1.00 95.88 72 ASP A O 1
ATOM 565 N N . LEU A 1 73 ? -12.748 -2.093 1.477 1.00 96.00 73 LEU A N 1
ATOM 566 C CA . LEU A 1 73 ? -13.152 -2.039 2.873 1.00 96.00 73 LEU A CA 1
ATOM 567 C C . LEU A 1 73 ? -14.663 -2.248 2.973 1.00 96.00 73 LEU A C 1
ATOM 569 O O . LEU A 1 73 ? -15.429 -1.436 2.460 1.00 96.00 73 LEU A O 1
ATOM 573 N N . LYS A 1 74 ? -15.097 -3.300 3.669 1.00 96.69 74 LYS A N 1
ATOM 574 C CA . LYS A 1 74 ? -16.497 -3.561 4.040 1.00 96.69 74 LYS A CA 1
ATOM 575 C C . LYS A 1 74 ? -16.643 -3.374 5.541 1.00 96.69 74 LYS A C 1
ATOM 577 O O . LYS A 1 74 ? -15.937 -4.032 6.294 1.00 96.69 74 LYS A O 1
ATOM 582 N N . GLY A 1 75 ? -17.519 -2.487 5.990 1.00 95.31 75 GLY A N 1
ATOM 583 C CA . GLY A 1 75 ? -17.611 -2.073 7.391 1.00 95.31 75 GLY A CA 1
ATOM 584 C C . GLY A 1 75 ? -17.162 -0.632 7.613 1.00 95.31 75 GLY A C 1
ATOM 585 O O . GLY A 1 75 ? -17.219 0.192 6.704 1.00 95.31 75 GLY A O 1
ATOM 586 N N . SER A 1 76 ? -16.733 -0.313 8.838 1.00 95.62 76 SER A N 1
ATOM 587 C CA . SER A 1 76 ? -16.391 1.053 9.265 1.00 95.62 76 SER A CA 1
ATOM 588 C C . SER A 1 76 ? -14.923 1.168 9.658 1.00 95.62 76 SER A C 1
ATOM 590 O O . SER A 1 76 ? -14.451 0.416 10.516 1.00 95.62 76 SER A O 1
ATOM 592 N N . TYR A 1 77 ? -14.235 2.152 9.077 1.00 96.00 77 TYR A N 1
ATOM 593 C CA . TYR A 1 77 ? -12.791 2.337 9.212 1.00 96.00 77 TYR A CA 1
ATOM 594 C C . TYR A 1 77 ? -12.414 3.805 9.404 1.00 96.00 77 TYR A C 1
ATOM 596 O O . TYR A 1 77 ? -13.148 4.709 9.005 1.00 96.00 77 TYR A O 1
ATOM 604 N N . ILE A 1 78 ? -11.236 4.034 9.981 1.00 95.25 78 ILE A N 1
ATOM 605 C CA . ILE A 1 78 ? -10.585 5.344 10.042 1.00 95.25 78 ILE A CA 1
ATOM 606 C C . ILE A 1 78 ? -9.317 5.278 9.200 1.00 95.25 78 ILE A C 1
ATOM 608 O O . ILE A 1 78 ? -8.492 4.380 9.384 1.00 95.25 78 ILE A O 1
ATOM 612 N N . ILE A 1 79 ? -9.174 6.243 8.296 1.00 93.62 79 ILE A N 1
ATOM 613 C CA . ILE A 1 79 ? -8.017 6.402 7.420 1.00 93.62 79 ILE A CA 1
ATOM 614 C C . ILE A 1 79 ? -7.176 7.557 7.936 1.00 93.62 79 ILE A C 1
ATOM 616 O O . ILE A 1 79 ? -7.699 8.661 8.072 1.00 93.62 79 ILE A O 1
ATOM 620 N N . ASN A 1 80 ? -5.894 7.310 8.186 1.00 93.19 80 ASN A N 1
ATOM 621 C CA . ASN A 1 80 ? -4.904 8.313 8.567 1.00 93.19 80 ASN A CA 1
ATOM 622 C C . ASN A 1 80 ? -3.776 8.345 7.523 1.00 93.19 80 ASN A C 1
ATOM 624 O O . ASN A 1 80 ? -2.803 7.600 7.670 1.00 93.19 80 ASN A O 1
ATOM 628 N N . PRO A 1 81 ? -3.888 9.186 6.475 1.00 89.25 81 PRO A N 1
ATOM 629 C CA . PRO A 1 81 ? -2.902 9.276 5.396 1.00 89.25 81 PRO A CA 1
ATOM 630 C C . PRO A 1 81 ? -1.452 9.421 5.867 1.00 89.25 81 PRO A C 1
ATOM 632 O O . PRO A 1 81 ? -0.568 8.771 5.314 1.00 89.25 81 PRO A O 1
ATOM 635 N N . ASP A 1 82 ? -1.216 10.211 6.916 1.00 89.00 82 ASP A N 1
ATOM 636 C CA . ASP A 1 82 ? 0.128 10.529 7.414 1.00 89.00 82 ASP A CA 1
ATOM 637 C C . ASP A 1 82 ? 0.802 9.338 8.105 1.00 89.00 82 ASP A C 1
ATOM 639 O O . ASP A 1 82 ? 2.023 9.297 8.253 1.00 89.00 82 ASP A O 1
ATOM 643 N N . SER A 1 83 ? 0.017 8.340 8.513 1.00 91.88 83 SER A N 1
ATOM 644 C CA . SER A 1 83 ? 0.548 7.116 9.109 1.00 91.88 83 SER A CA 1
ATOM 645 C C . SER A 1 83 ? 1.025 6.095 8.080 1.00 91.88 83 SER A C 1
ATOM 647 O O . SER A 1 83 ? 1.679 5.134 8.478 1.00 91.88 83 SER A O 1
ATOM 649 N N . LEU A 1 84 ? 0.730 6.260 6.784 1.00 91.94 84 LEU A N 1
ATOM 650 C CA . LEU A 1 84 ? 1.140 5.297 5.762 1.00 91.94 84 LEU A CA 1
ATOM 651 C C . LEU A 1 84 ? 2.666 5.173 5.698 1.00 91.94 84 LEU A C 1
ATOM 653 O O . LEU A 1 84 ? 3.381 6.137 5.431 1.00 91.94 84 LEU A O 1
ATOM 657 N N . LYS A 1 85 ? 3.165 3.949 5.883 1.00 92.25 85 LYS A N 1
ATOM 658 C CA . LYS A 1 85 ? 4.596 3.641 5.840 1.00 92.25 85 LYS A CA 1
ATOM 659 C C . LYS A 1 85 ? 4.906 2.667 4.714 1.00 92.25 85 LYS A C 1
ATOM 661 O O . LYS A 1 85 ? 4.518 1.500 4.758 1.00 92.25 85 LYS A O 1
ATOM 666 N N . LEU A 1 86 ? 5.648 3.156 3.727 1.00 93.31 86 LEU A N 1
ATOM 667 C CA . LEU A 1 86 ? 6.135 2.381 2.593 1.00 93.31 86 LEU A CA 1
ATOM 668 C C . LEU A 1 86 ? 7.659 2.401 2.568 1.00 93.31 86 LEU A C 1
ATOM 670 O O . LEU A 1 86 ? 8.279 3.408 2.908 1.00 93.31 86 LEU A O 1
ATOM 674 N N . LEU A 1 87 ? 8.259 1.297 2.133 1.00 93.56 87 LEU A N 1
ATOM 675 C CA . LEU A 1 87 ? 9.706 1.166 2.011 1.00 93.56 87 LEU A CA 1
ATOM 676 C C . LEU A 1 87 ? 10.063 0.432 0.719 1.00 93.56 87 LEU A C 1
ATOM 678 O O . LEU A 1 87 ? 9.508 -0.627 0.431 1.00 93.56 87 LEU A O 1
ATOM 682 N N . LEU A 1 88 ? 11.011 0.977 -0.040 1.00 93.31 88 LEU A N 1
ATOM 683 C CA . LEU A 1 88 ? 11.658 0.272 -1.147 1.00 93.31 88 LEU A CA 1
ATOM 684 C C . LEU A 1 88 ? 12.952 -0.365 -0.639 1.00 93.31 88 LEU A C 1
ATOM 686 O O . LEU A 1 88 ? 13.648 0.212 0.194 1.00 93.31 88 LEU A O 1
ATOM 690 N N . ASN A 1 89 ? 13.298 -1.547 -1.148 1.00 94.50 89 ASN A N 1
ATOM 691 C CA . ASN A 1 89 ? 14.548 -2.234 -0.798 1.00 94.50 89 ASN A CA 1
ATOM 692 C C . ASN A 1 89 ? 15.801 -1.670 -1.505 1.00 94.50 89 ASN A C 1
ATOM 694 O O . ASN A 1 89 ? 16.871 -2.286 -1.412 1.00 94.50 89 ASN A O 1
ATOM 698 N N . ASP A 1 90 ? 15.645 -0.553 -2.216 1.00 92.69 90 ASP A N 1
ATOM 699 C CA . ASP A 1 90 ? 16.659 0.158 -2.987 1.00 92.69 90 ASP A CA 1
ATOM 700 C C . ASP A 1 90 ? 16.739 1.616 -2.510 1.00 92.69 90 ASP A C 1
ATOM 702 O O . ASP A 1 90 ? 15.785 2.385 -2.635 1.00 92.69 90 ASP A O 1
ATOM 706 N N . GLU A 1 91 ? 17.888 1.987 -1.950 1.00 92.00 91 GLU A N 1
ATOM 707 C CA . GLU A 1 91 ? 18.152 3.316 -1.392 1.00 92.00 91 GLU A CA 1
ATOM 708 C C . GLU A 1 91 ? 18.303 4.419 -2.450 1.00 92.00 91 GLU A C 1
ATOM 710 O O . GLU A 1 91 ? 18.209 5.609 -2.121 1.00 92.00 91 GLU A O 1
ATOM 715 N N . ASN A 1 92 ? 18.529 4.040 -3.713 1.00 91.81 92 ASN A N 1
ATOM 716 C CA . ASN A 1 92 ? 18.585 4.963 -4.838 1.00 91.81 92 ASN A CA 1
ATOM 717 C C . ASN A 1 92 ? 17.185 5.398 -5.292 1.00 91.81 92 ASN A C 1
ATOM 719 O O . ASN A 1 92 ? 17.066 6.298 -6.117 1.00 91.81 92 ASN A O 1
ATOM 723 N N . LEU A 1 93 ? 16.119 4.791 -4.766 1.00 90.69 93 LEU A N 1
ATOM 724 C CA . LEU A 1 93 ? 14.751 5.173 -5.089 1.00 90.69 93 LEU A CA 1
ATOM 725 C C . LEU A 1 93 ? 14.140 6.041 -3.988 1.00 90.69 93 LEU A C 1
ATOM 727 O O . LEU A 1 93 ? 14.302 5.783 -2.795 1.00 90.69 93 LEU A O 1
ATOM 731 N N . ILE A 1 94 ? 13.398 7.063 -4.402 1.00 90.38 94 ILE A N 1
ATOM 732 C CA . ILE A 1 94 ? 12.543 7.869 -3.525 1.00 90.38 94 ILE A CA 1
ATOM 733 C C . ILE A 1 94 ? 11.111 7.811 -4.012 1.00 90.38 94 ILE A C 1
ATOM 735 O O . ILE A 1 94 ? 10.851 7.815 -5.214 1.00 90.38 94 ILE A O 1
ATOM 739 N N . PHE A 1 95 ? 10.169 7.782 -3.076 1.00 87.62 95 PHE A N 1
ATOM 740 C CA . PHE A 1 95 ? 8.772 7.974 -3.427 1.00 87.62 95 PHE A CA 1
ATOM 741 C C . PHE A 1 95 ? 8.544 9.426 -3.840 1.00 87.62 95 PHE A C 1
ATOM 743 O O . PHE A 1 95 ? 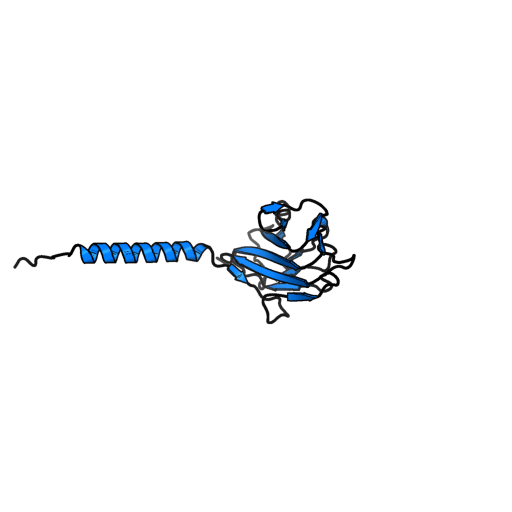9.051 10.352 -3.209 1.00 87.62 95 PHE A O 1
ATOM 750 N N . GLN A 1 96 ? 7.735 9.635 -4.877 1.00 82.19 96 GLN A N 1
ATOM 751 C CA . GLN A 1 96 ? 7.305 10.975 -5.265 1.00 82.19 96 GLN A CA 1
ATOM 752 C C . GLN A 1 96 ? 6.337 11.502 -4.194 1.00 82.19 96 GLN A C 1
ATOM 754 O O . GLN A 1 96 ? 5.131 11.250 -4.251 1.00 82.19 96 GLN A O 1
ATOM 759 N N . HIS A 1 97 ? 6.877 12.206 -3.194 1.00 58.47 97 HIS A N 1
ATOM 760 C CA . HIS A 1 97 ? 6.161 12.665 -1.996 1.00 58.47 97 HIS A CA 1
ATOM 761 C C . HIS A 1 97 ? 4.909 13.500 -2.304 1.00 58.47 97 HIS A C 1
ATOM 763 O O . HIS A 1 97 ? 3.887 13.345 -1.636 1.00 58.47 97 HIS A O 1
ATOM 769 N N . ASP A 1 98 ? 4.926 14.300 -3.372 1.00 55.44 98 ASP A N 1
ATOM 770 C CA . ASP A 1 98 ? 3.763 15.092 -3.794 1.00 55.44 98 ASP A CA 1
ATOM 771 C C . ASP A 1 98 ? 2.620 14.247 -4.373 1.00 55.44 98 ASP A C 1
ATOM 773 O O . ASP A 1 98 ? 1.465 14.678 -4.391 1.00 55.44 98 ASP A O 1
ATOM 777 N N . ARG A 1 99 ? 2.915 13.021 -4.823 1.00 52.31 99 ARG A N 1
ATOM 778 C CA . ARG A 1 99 ? 1.933 12.089 -5.394 1.00 52.31 99 ARG A CA 1
ATOM 779 C C . ARG A 1 99 ? 1.491 10.990 -4.436 1.00 52.31 99 ARG A C 1
ATOM 781 O O . ARG A 1 99 ? 0.395 10.474 -4.634 1.00 52.31 99 ARG A O 1
ATOM 788 N N . LEU A 1 100 ? 2.244 10.725 -3.363 1.00 51.53 100 LEU A N 1
ATOM 789 C CA . LEU A 1 100 ? 1.777 9.914 -2.225 1.00 51.53 100 LEU A CA 1
ATOM 790 C C . LEU A 1 100 ? 0.473 10.467 -1.610 1.00 51.53 100 LEU A C 1
ATOM 792 O O . LEU A 1 100 ? -0.282 9.729 -0.988 1.00 51.53 100 LEU A O 1
ATOM 796 N N . LYS A 1 101 ? 0.153 11.745 -1.862 1.00 52.38 101 LYS A N 1
ATOM 797 C CA . LYS A 1 101 ? -1.111 12.395 -1.480 1.00 52.38 101 LYS A CA 1
ATOM 798 C C . LYS A 1 101 ? -2.320 12.004 -2.339 1.00 52.38 101 LYS A C 1
ATOM 800 O O . LYS A 1 101 ? -3.416 12.499 -2.088 1.00 52.38 101 LYS A O 1
ATOM 805 N N . LYS A 1 102 ? -2.175 11.142 -3.352 1.00 69.25 102 LYS A N 1
ATOM 806 C CA . LYS A 1 102 ? -3.317 10.591 -4.103 1.00 69.25 102 LYS A CA 1
ATOM 807 C C . LYS A 1 102 ? -3.822 9.305 -3.457 1.00 69.25 102 LYS A C 1
ATOM 809 O O . LYS A 1 102 ? -3.872 8.255 -4.086 1.00 69.25 102 LYS A O 1
ATOM 814 N N . ILE A 1 103 ? -4.202 9.407 -2.189 1.00 83.50 103 ILE A N 1
ATOM 815 C CA . ILE A 1 103 ? -5.067 8.413 -1.560 1.00 83.50 103 ILE A CA 1
ATOM 816 C C . ILE A 1 103 ? -6.479 8.777 -1.989 1.00 83.50 103 ILE A C 1
ATOM 818 O O . ILE A 1 103 ? -6.963 9.853 -1.643 1.00 83.50 103 ILE A O 1
ATOM 822 N N . SER A 1 104 ? -7.120 7.932 -2.789 1.00 84.75 104 SER A N 1
ATOM 823 C CA . SER A 1 104 ? -8.464 8.205 -3.293 1.00 84.75 104 SER A CA 1
ATOM 824 C C . SER A 1 104 ? -9.479 7.195 -2.791 1.00 84.75 104 SER A C 1
ATOM 826 O O . SER A 1 104 ? -9.254 5.993 -2.912 1.00 84.75 104 SER A O 1
ATOM 828 N N . ILE A 1 105 ? -10.623 7.681 -2.317 1.00 84.00 105 ILE A N 1
ATOM 829 C CA . ILE A 1 105 ? -11.804 6.872 -2.008 1.00 84.00 105 ILE A CA 1
ATOM 830 C C . ILE A 1 105 ? -12.693 6.803 -3.250 1.00 84.00 105 ILE A C 1
ATOM 832 O O . ILE A 1 105 ? -12.956 7.826 -3.892 1.00 84.00 105 ILE A O 1
ATOM 836 N N . ASN A 1 106 ? -13.150 5.596 -3.586 1.00 83.38 106 ASN A N 1
ATOM 837 C CA . ASN A 1 106 ? -14.067 5.289 -4.686 1.00 83.38 106 ASN A CA 1
ATOM 838 C C . ASN A 1 106 ? -13.668 5.972 -6.011 1.00 83.38 106 ASN A C 1
ATOM 840 O O . ASN A 1 106 ? -14.521 6.407 -6.778 1.00 83.38 106 ASN A O 1
ATOM 844 N N . LYS A 1 107 ? -12.352 6.081 -6.264 1.00 69.94 107 LYS A N 1
ATOM 845 C CA . LYS A 1 107 ? -11.738 6.693 -7.460 1.00 69.94 107 LYS A CA 1
ATOM 846 C C . LYS A 1 107 ? -12.092 8.172 -7.717 1.00 69.94 107 LYS A C 1
ATOM 848 O O . LYS A 1 107 ? -11.904 8.642 -8.835 1.00 69.94 107 LYS A O 1
ATOM 853 N N . GLY A 1 108 ? -12.566 8.917 -6.713 1.00 70.06 108 GLY A N 1
ATOM 854 C CA . GLY A 1 108 ? -12.999 10.311 -6.910 1.00 70.06 108 GLY A CA 1
ATOM 855 C C . GLY A 1 108 ? -12.620 11.286 -5.798 1.00 70.06 108 GLY A C 1
ATOM 856 O O . GLY A 1 108 ? -12.305 12.440 -6.083 1.00 70.06 108 GLY A O 1
ATOM 857 N N . TYR A 1 109 ? -12.604 10.845 -4.539 1.00 75.12 109 TYR A N 1
ATOM 858 C CA . TYR A 1 109 ? -12.339 11.735 -3.408 1.00 75.12 109 TYR A CA 1
ATOM 859 C C . TYR A 1 109 ? -10.907 11.585 -2.898 1.00 75.12 109 TYR A C 1
ATOM 861 O O . TYR A 1 109 ? -10.531 10.503 -2.459 1.00 75.12 109 TYR A O 1
ATOM 869 N N . ILE A 1 110 ? -10.121 12.664 -2.923 1.00 80.94 110 ILE A N 1
ATOM 870 C CA . ILE A 1 110 ? -8.751 12.671 -2.391 1.00 80.94 110 ILE A CA 1
ATOM 871 C C . ILE A 1 110 ? -8.792 12.842 -0.869 1.00 80.94 110 ILE A C 1
ATOM 873 O O . ILE A 1 110 ? -9.235 13.876 -0.369 1.00 80.94 110 ILE A O 1
ATOM 877 N N . VAL A 1 111 ? -8.267 11.856 -0.144 1.00 80.06 111 VAL A N 1
ATOM 878 C CA . VAL A 1 111 ? -8.140 11.876 1.316 1.00 80.06 111 VAL A CA 1
ATOM 879 C C . VAL A 1 111 ? -6.905 12.677 1.697 1.00 80.06 111 VAL A C 1
ATOM 881 O O . VAL A 1 111 ? -5.778 12.253 1.454 1.00 80.06 111 VAL A O 1
ATOM 884 N N . LYS A 1 112 ? -7.119 13.853 2.290 1.00 79.19 112 LYS A N 1
ATOM 885 C CA . LYS A 1 112 ? -6.037 14.756 2.719 1.00 79.19 112 LYS A CA 1
ATOM 886 C C . LYS A 1 112 ? -5.799 14.763 4.226 1.00 79.19 112 LYS A C 1
ATOM 888 O O . LYS A 1 112 ? -4.804 15.315 4.673 1.00 79.19 112 LYS A O 1
ATOM 893 N N . SER A 1 113 ? -6.722 14.204 4.995 1.00 84.69 113 SER A N 1
ATOM 894 C CA . SER A 1 113 ? -6.711 14.226 6.454 1.00 84.69 113 SER A CA 1
ATOM 895 C C . SER A 1 113 ? -7.437 13.008 7.004 1.00 84.69 113 SER A C 1
ATOM 897 O O . SER A 1 113 ? -8.115 12.287 6.261 1.00 84.69 113 SER A O 1
ATOM 899 N N . ASN A 1 114 ? -7.339 12.817 8.318 1.00 89.19 114 ASN A N 1
ATOM 900 C CA . ASN A 1 114 ? -8.033 11.746 9.020 1.00 89.19 114 ASN A CA 1
ATOM 901 C C . ASN A 1 114 ? -9.523 11.736 8.677 1.00 89.19 114 ASN A C 1
ATOM 903 O O . ASN A 1 114 ? -10.203 12.753 8.806 1.00 89.19 114 ASN A O 1
ATOM 907 N N . SER A 1 115 ? -10.010 10.591 8.206 1.00 91.25 115 SER A N 1
ATOM 908 C CA . SER A 1 115 ? -11.364 10.456 7.671 1.00 91.25 115 SER A CA 1
ATOM 909 C C . SER A 1 115 ? -11.989 9.146 8.126 1.00 91.25 115 SER A C 1
ATOM 911 O O . SER A 1 115 ? -11.347 8.099 8.079 1.00 91.25 115 SER A O 1
ATOM 913 N N . THR A 1 116 ? -13.253 9.202 8.543 1.00 93.44 116 THR A N 1
ATOM 914 C CA . THR A 1 116 ? -14.058 7.996 8.772 1.00 93.44 116 THR A CA 1
ATOM 915 C C . THR A 1 116 ? -14.705 7.587 7.459 1.00 93.44 116 THR A C 1
ATOM 917 O O . THR A 1 116 ? -15.313 8.417 6.784 1.00 93.44 116 THR A O 1
ATOM 920 N N . VAL A 1 117 ? -14.578 6.315 7.101 1.00 93.00 117 VAL A N 1
ATOM 921 C CA . VAL A 1 117 ? -15.092 5.762 5.848 1.00 93.00 117 VAL A CA 1
ATOM 922 C C . VAL A 1 117 ? -15.913 4.510 6.120 1.00 93.00 117 VAL A C 1
ATOM 924 O O . VAL A 1 117 ? -15.675 3.797 7.099 1.00 93.00 117 VAL A O 1
ATOM 927 N N . LYS A 1 118 ? -16.891 4.252 5.252 1.00 94.75 118 LYS A N 1
ATOM 928 C CA . LYS A 1 118 ? -17.717 3.046 5.287 1.00 94.75 118 LYS A CA 1
ATOM 929 C C . LYS A 1 118 ? -17.848 2.462 3.893 1.00 94.75 118 LYS A C 1
ATOM 931 O O . LYS A 1 118 ? -18.014 3.234 2.951 1.00 94.75 118 LYS A O 1
ATOM 936 N N . ASP A 1 119 ? -17.781 1.136 3.799 1.00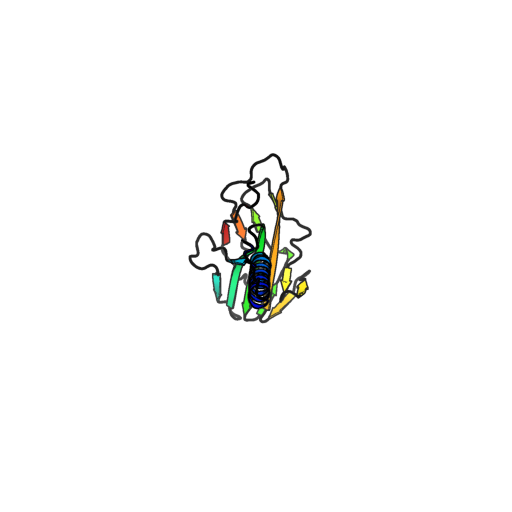 95.19 119 ASP A N 1
ATOM 937 C CA . ASP A 1 119 ? -18.067 0.362 2.582 1.00 95.19 119 ASP A CA 1
ATOM 938 C C . ASP A 1 119 ? -17.472 0.983 1.309 1.00 95.19 119 ASP A C 1
ATOM 940 O O . ASP A 1 119 ? -18.182 1.368 0.376 1.00 95.19 119 ASP A O 1
ATOM 944 N N . CYS A 1 120 ? -16.149 1.145 1.288 1.00 94.06 120 CYS A N 1
ATOM 945 C CA . CYS A 1 120 ? -15.467 1.910 0.255 1.00 94.06 120 CYS A CA 1
ATOM 946 C C . CYS A 1 120 ? -14.210 1.226 -0.270 1.00 94.06 120 CYS A C 1
ATOM 948 O O . CYS A 1 120 ? -13.539 0.477 0.435 1.00 94.06 120 CYS A O 1
ATOM 950 N N . TYR A 1 121 ? -13.834 1.586 -1.491 1.00 93.88 121 TYR A N 1
ATOM 951 C CA . TYR A 1 121 ? -12.548 1.222 -2.058 1.00 93.88 121 TYR A CA 1
ATOM 952 C C . TYR A 1 121 ? -11.555 2.373 -1.914 1.00 93.88 121 TYR A C 1
ATOM 954 O O . TYR A 1 121 ? -11.840 3.496 -2.334 1.00 93.88 121 TYR A O 1
ATOM 962 N N . ILE A 1 122 ? -10.376 2.093 -1.371 1.00 92.88 122 ILE A N 1
ATOM 963 C CA . ILE A 1 122 ? -9.261 3.036 -1.310 1.00 92.88 122 ILE A CA 1
ATOM 964 C C . ILE A 1 122 ? -8.201 2.595 -2.303 1.00 92.88 122 ILE A C 1
ATOM 966 O O . ILE A 1 122 ? -7.799 1.435 -2.313 1.00 92.88 122 ILE A O 1
ATOM 970 N N . SER A 1 123 ? -7.712 3.533 -3.106 1.00 91.44 123 SER A N 1
ATOM 971 C CA . SER A 1 123 ? -6.524 3.334 -3.931 1.00 91.44 123 SER A CA 1
ATOM 972 C C . SER A 1 123 ? -5.435 4.330 -3.588 1.00 91.44 123 SER A C 1
ATOM 974 O O . SER A 1 123 ? -5.709 5.505 -3.349 1.00 91.44 123 SER A O 1
ATOM 976 N N . ILE A 1 124 ? -4.201 3.841 -3.599 1.00 90.75 124 ILE A N 1
ATOM 977 C CA . ILE A 1 124 ? -2.995 4.621 -3.347 1.00 90.75 124 ILE A CA 1
ATOM 978 C C . ILE A 1 124 ? -2.085 4.473 -4.557 1.00 90.75 124 ILE A C 1
ATOM 980 O O . ILE A 1 124 ? -1.620 3.370 -4.849 1.00 90.75 124 ILE A O 1
ATOM 984 N N . ASP A 1 125 ? -1.817 5.581 -5.238 1.00 88.88 125 ASP A N 1
ATOM 985 C CA . ASP A 1 125 ? -0.862 5.626 -6.343 1.00 88.88 125 ASP A CA 1
ATOM 986 C C . ASP A 1 125 ? 0.567 5.512 -5.802 1.00 88.88 125 ASP A C 1
ATOM 988 O O . ASP A 1 125 ? 1.054 6.391 -5.088 1.00 88.88 125 ASP A O 1
ATOM 992 N N . ILE A 1 126 ? 1.280 4.460 -6.198 1.00 88.62 126 ILE A N 1
ATOM 993 C CA . ILE A 1 126 ? 2.684 4.261 -5.849 1.00 88.62 126 ILE A CA 1
ATOM 994 C C . ILE A 1 126 ? 3.553 4.704 -7.022 1.00 88.62 126 ILE A C 1
ATOM 996 O O . ILE A 1 126 ? 3.572 4.091 -8.091 1.00 88.62 126 ILE A O 1
ATOM 1000 N N . ARG A 1 127 ? 4.290 5.797 -6.815 1.00 86.44 127 ARG A N 1
ATOM 1001 C CA . ARG A 1 127 ? 5.254 6.335 -7.780 1.00 86.44 127 ARG A CA 1
ATOM 1002 C C . ARG A 1 127 ? 6.567 6.632 -7.086 1.00 86.44 127 ARG A C 1
ATOM 1004 O O . ARG A 1 127 ? 6.586 7.188 -5.989 1.00 86.44 127 ARG A O 1
ATOM 1011 N N . TYR A 1 128 ? 7.649 6.280 -7.754 1.00 87.81 128 TYR A N 1
ATOM 1012 C CA . TYR A 1 128 ? 9.002 6.488 -7.277 1.00 87.81 128 TYR A CA 1
ATOM 1013 C C . TYR A 1 128 ? 9.908 6.881 -8.438 1.00 87.81 128 TYR A C 1
ATOM 1015 O O . TYR A 1 128 ? 9.606 6.610 -9.601 1.00 87.81 128 TYR A O 1
ATOM 1023 N N . GLU A 1 129 ? 11.017 7.517 -8.105 1.00 87.81 129 GLU A N 1
ATOM 1024 C CA . GLU A 1 129 ? 12.037 7.971 -9.044 1.00 87.81 129 GLU A CA 1
ATOM 1025 C C . GLU A 1 129 ? 13.432 7.675 -8.503 1.00 87.81 129 GLU A C 1
ATOM 1027 O O . GLU A 1 129 ? 13.600 7.367 -7.320 1.00 87.81 129 GLU A O 1
ATOM 1032 N N . ARG A 1 130 ? 14.428 7.723 -9.390 1.00 89.81 130 ARG A N 1
ATOM 1033 C CA . ARG A 1 130 ? 15.830 7.544 -9.015 1.00 89.81 130 ARG A CA 1
ATOM 1034 C C . ARG A 1 130 ? 16.386 8.856 -8.471 1.00 89.81 130 ARG A C 1
ATOM 1036 O O . ARG A 1 130 ? 16.132 9.907 -9.046 1.00 89.81 130 ARG A O 1
ATOM 1043 N N . LYS A 1 131 ? 17.192 8.772 -7.414 1.00 91.50 131 LYS A N 1
ATOM 1044 C CA . LYS A 1 131 ? 18.052 9.874 -6.959 1.00 91.50 131 LYS A CA 1
ATOM 1045 C C . LYS A 1 131 ? 19.205 10.094 -7.938 1.00 91.50 131 LYS A C 1
ATOM 1047 O O . LYS A 1 131 ? 19.542 11.229 -8.243 1.00 91.50 131 LYS A O 1
ATOM 1052 N N . ASP A 1 132 ? 19.796 8.999 -8.412 1.00 91.00 132 ASP A N 1
ATOM 1053 C CA . ASP A 1 132 ? 20.907 8.976 -9.360 1.00 91.00 132 ASP A CA 1
ATOM 1054 C C . ASP A 1 132 ? 20.565 8.038 -10.527 1.00 91.00 132 ASP A C 1
ATOM 1056 O O . ASP A 1 132 ? 20.359 6.833 -10.342 1.00 91.00 132 ASP A O 1
ATOM 1060 N N . GLU A 1 133 ? 20.475 8.593 -11.736 1.00 88.06 133 GLU A N 1
ATOM 1061 C CA . GLU A 1 133 ? 20.123 7.841 -12.943 1.00 88.06 133 GLU A CA 1
ATOM 1062 C C . GLU A 1 133 ? 21.213 6.854 -13.379 1.00 88.06 133 GLU A C 1
ATOM 1064 O O . GLU A 1 133 ? 20.891 5.862 -14.038 1.00 88.06 133 GLU A O 1
ATOM 1069 N N . THR A 1 134 ? 22.470 7.091 -12.984 1.00 88.00 134 THR A N 1
ATOM 1070 C CA . THR A 1 134 ? 23.625 6.258 -13.357 1.00 88.00 134 THR A CA 1
ATOM 1071 C C . THR A 1 134 ? 23.694 4.955 -12.568 1.00 88.00 134 THR A C 1
ATOM 1073 O O . THR A 1 134 ? 24.269 3.973 -13.038 1.00 88.00 134 THR A O 1
ATOM 1076 N N . LYS A 1 135 ? 23.075 4.916 -11.384 1.00 87.75 135 LYS A N 1
ATOM 1077 C CA . LYS A 1 135 ? 23.028 3.722 -10.543 1.00 87.75 135 LYS A CA 1
ATOM 1078 C C . LYS A 1 135 ? 21.972 2.740 -11.037 1.00 87.75 135 LYS A C 1
ATOM 1080 O O . LYS A 1 135 ? 20.839 3.106 -11.370 1.00 87.75 135 LYS A O 1
ATOM 1085 N N . GLU A 1 136 ? 22.341 1.464 -11.033 1.00 86.69 136 GLU A N 1
ATOM 1086 C CA . GLU A 1 136 ? 21.406 0.382 -11.312 1.00 86.69 136 GLU A CA 1
ATOM 1087 C C . GLU A 1 136 ? 20.346 0.261 -10.214 1.00 86.69 136 GLU A C 1
ATOM 1089 O O . GLU A 1 136 ? 20.583 0.586 -9.052 1.00 86.69 136 GLU A O 1
ATOM 1094 N N . ILE A 1 137 ? 19.170 -0.239 -10.599 1.00 87.00 137 ILE A N 1
ATOM 1095 C CA . ILE A 1 137 ? 18.110 -0.578 -9.649 1.00 87.00 137 ILE A CA 1
ATOM 1096 C C . ILE A 1 137 ? 18.292 -2.020 -9.201 1.00 87.00 137 ILE A C 1
ATOM 1098 O O . ILE A 1 137 ? 18.451 -2.926 -10.027 1.00 87.00 137 ILE A O 1
ATOM 1102 N N . LYS A 1 138 ? 18.155 -2.241 -7.899 1.00 89.44 138 LYS A N 1
ATOM 1103 C CA . LYS A 1 138 ? 18.164 -3.562 -7.285 1.00 89.44 138 LYS A CA 1
ATOM 1104 C C . LYS A 1 138 ? 17.140 -4.496 -7.930 1.00 89.44 138 LYS A C 1
ATOM 1106 O O . LYS A 1 138 ? 15.992 -4.139 -8.192 1.00 89.44 138 LYS A O 1
ATOM 1111 N N . ASN A 1 139 ? 17.556 -5.738 -8.161 1.00 87.81 139 ASN A N 1
ATOM 1112 C CA . ASN A 1 139 ? 16.705 -6.787 -8.708 1.00 87.81 139 ASN A CA 1
AT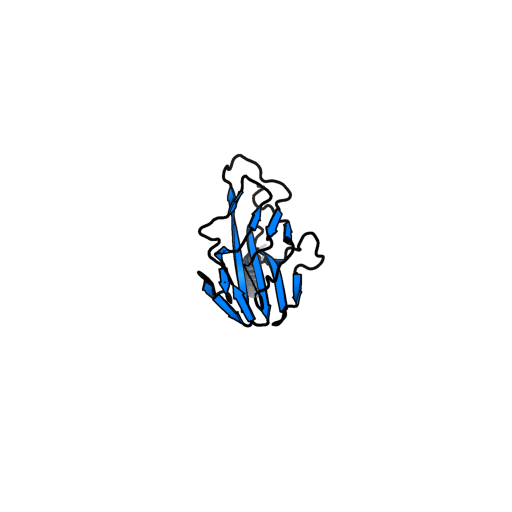OM 1113 C C . ASN A 1 139 ? 16.764 -8.030 -7.798 1.00 87.81 139 ASN A C 1
ATOM 1115 O O . ASN A 1 139 ? 17.846 -8.595 -7.654 1.00 87.81 139 ASN A O 1
ATOM 1119 N N . PRO A 1 140 ? 15.646 -8.480 -7.200 1.00 88.88 140 PRO A N 1
ATOM 1120 C CA . PRO A 1 140 ? 14.295 -7.933 -7.333 1.00 88.88 140 PRO A CA 1
ATOM 1121 C C . PRO A 1 140 ? 14.113 -6.576 -6.633 1.00 88.88 140 PRO A C 1
ATOM 1123 O O . PRO A 1 140 ? 14.674 -6.340 -5.561 1.00 88.88 140 PRO A O 1
ATOM 1126 N N . LEU A 1 141 ? 13.277 -5.718 -7.225 1.00 91.31 141 LEU A N 1
ATOM 1127 C CA . LEU A 1 141 ? 12.759 -4.519 -6.568 1.00 91.31 141 LEU A CA 1
ATOM 1128 C C . LEU A 1 141 ? 11.561 -4.916 -5.699 1.00 91.31 141 LEU A C 1
ATOM 1130 O O . LEU A 1 141 ? 10.618 -5.538 -6.189 1.00 91.31 141 LEU A O 1
ATOM 1134 N N . ILE A 1 142 ? 11.602 -4.566 -4.417 1.00 93.50 142 ILE A N 1
ATOM 1135 C CA . ILE A 1 142 ? 10.588 -4.949 -3.431 1.00 93.50 142 ILE A CA 1
ATOM 1136 C C . ILE A 1 142 ? 9.991 -3.688 -2.815 1.00 93.50 142 ILE A C 1
ATOM 1138 O O . ILE A 1 142 ? 10.716 -2.853 -2.271 1.00 93.50 142 ILE A O 1
ATOM 1142 N N . LEU A 1 143 ? 8.663 -3.597 -2.860 1.00 94.00 143 LEU A N 1
ATOM 1143 C CA . LEU A 1 143 ? 7.866 -2.656 -2.084 1.00 94.00 143 LEU A CA 1
ATOM 1144 C C . LEU A 1 143 ? 7.399 -3.341 -0.802 1.00 94.00 143 LEU A C 1
ATOM 1146 O O . LEU A 1 143 ? 6.720 -4.363 -0.855 1.00 94.00 143 LEU A O 1
ATOM 1150 N N . SER A 1 144 ? 7.737 -2.759 0.343 1.00 95.00 144 SER A N 1
ATOM 1151 C CA . SER A 1 144 ? 7.239 -3.173 1.651 1.00 95.00 144 SER A CA 1
ATOM 1152 C C . SER A 1 144 ? 6.179 -2.192 2.146 1.00 95.00 144 SER A C 1
ATOM 1154 O O . SER A 1 144 ? 6.431 -0.988 2.209 1.00 95.00 144 SER A O 1
ATOM 1156 N N . ILE A 1 145 ? 5.014 -2.714 2.523 1.00 94.75 145 ILE A N 1
ATOM 1157 C CA . ILE A 1 145 ? 3.959 -1.995 3.236 1.00 94.75 145 ILE A CA 1
ATOM 1158 C C . ILE A 1 145 ? 4.124 -2.328 4.714 1.00 94.75 145 ILE A C 1
ATOM 1160 O O . ILE A 1 145 ? 3.898 -3.468 5.126 1.00 94.75 145 ILE A O 1
ATOM 1164 N N . LEU A 1 146 ? 4.581 -1.352 5.496 1.00 95.25 146 LEU A N 1
ATOM 1165 C CA . LEU A 1 146 ? 4.900 -1.558 6.904 1.00 95.25 146 LEU A CA 1
ATOM 1166 C C . LEU A 1 146 ? 3.636 -1.429 7.775 1.00 95.25 146 LEU A C 1
ATOM 1168 O O . LEU A 1 146 ? 2.764 -0.603 7.474 1.00 95.25 146 LEU A O 1
ATOM 1172 N N . PRO A 1 147 ? 3.551 -2.175 8.893 1.00 95.50 147 PRO A N 1
ATOM 1173 C CA . PRO A 1 147 ? 2.491 -2.002 9.880 1.00 95.50 147 PRO A CA 1
ATOM 1174 C C . PRO A 1 147 ? 2.403 -0.549 10.344 1.00 95.50 147 PRO A C 1
ATOM 1176 O O . PRO A 1 147 ? 3.402 0.070 10.725 1.00 95.50 147 PRO A O 1
ATOM 1179 N N . SER A 1 148 ? 1.199 0.006 10.304 1.00 94.44 148 SER A N 1
ATOM 1180 C CA . SER A 1 148 ? 0.937 1.400 10.651 1.00 94.44 148 SER A CA 1
ATOM 1181 C C . SER A 1 148 ? -0.540 1.62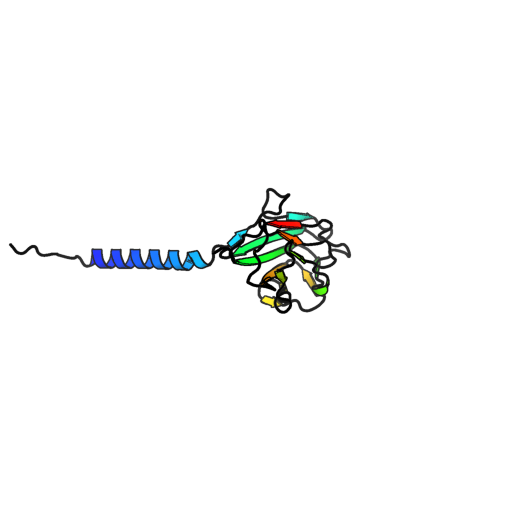8 10.954 1.00 94.44 148 SER A C 1
ATOM 1183 O O . SER A 1 148 ? -1.385 0.812 10.589 1.00 94.44 148 SER A O 1
ATOM 1185 N N . ASP A 1 149 ? -0.852 2.772 11.562 1.00 95.69 149 ASP A N 1
ATOM 1186 C CA . ASP A 1 149 ? -2.229 3.192 11.855 1.00 95.69 149 ASP A CA 1
ATOM 1187 C C . ASP A 1 149 ? -2.912 3.843 10.641 1.00 95.69 149 ASP A C 1
ATOM 1189 O O . ASP A 1 149 ? -3.878 4.588 10.780 1.00 95.69 149 ASP A O 1
ATOM 1193 N N . PHE A 1 150 ? -2.407 3.565 9.433 1.00 94.44 150 PHE A N 1
ATOM 1194 C CA . PHE A 1 150 ? -2.952 4.090 8.185 1.00 94.44 150 PHE A CA 1
ATOM 1195 C C . PHE A 1 150 ? -4.430 3.728 8.004 1.00 94.44 150 PHE A C 1
ATOM 1197 O O . PHE A 1 150 ? -5.229 4.596 7.660 1.00 94.44 150 PHE A O 1
ATOM 1204 N N . ILE A 1 151 ? -4.800 2.470 8.269 1.00 95.00 151 ILE A N 1
ATOM 1205 C CA . ILE A 1 151 ? -6.196 2.022 8.306 1.00 95.00 151 ILE A CA 1
ATOM 1206 C C . ILE A 1 151 ? -6.440 1.298 9.617 1.00 95.00 151 ILE A C 1
ATOM 1208 O O . ILE A 1 151 ? -5.793 0.291 9.924 1.00 95.00 151 ILE A O 1
ATOM 1212 N N . THR A 1 152 ? -7.419 1.789 10.366 1.00 96.31 152 THR A N 1
ATOM 1213 C CA . THR A 1 152 ? -7.849 1.177 11.619 1.00 96.31 152 THR A CA 1
ATOM 1214 C C . THR A 1 152 ? -9.337 0.844 11.583 1.00 96.31 152 THR A C 1
ATOM 1216 O O . THR A 1 152 ? -10.137 1.534 10.953 1.00 96.31 152 THR A O 1
ATOM 1219 N N . SER A 1 153 ? -9.704 -0.239 12.261 1.00 95.62 153 SER A N 1
ATOM 1220 C CA . SER A 1 153 ? -11.075 -0.663 12.537 1.00 95.62 153 SER A CA 1
ATOM 1221 C C . SER A 1 153 ? -11.222 -0.758 14.048 1.00 95.62 153 SER A C 1
ATOM 1223 O O . SER A 1 153 ? -10.449 -1.466 14.690 1.00 95.62 153 SER A O 1
ATOM 1225 N N . ASN A 1 154 ? -12.198 -0.051 14.620 1.00 93.50 154 ASN A N 1
ATOM 1226 C CA . ASN A 1 154 ? -12.429 -0.003 16.069 1.00 93.50 154 ASN A CA 1
ATOM 1227 C C . ASN A 1 154 ? -11.146 0.275 16.894 1.00 93.50 154 ASN A C 1
ATOM 1229 O O . ASN A 1 154 ? -10.839 -0.412 17.864 1.00 93.50 154 ASN A O 1
ATOM 1233 N N . GLY A 1 155 ? -10.332 1.239 16.446 1.00 91.88 155 GLY A N 1
ATOM 1234 C CA . GLY A 1 155 ? -9.080 1.624 17.113 1.00 91.88 155 GLY A CA 1
ATOM 1235 C C . GLY A 1 155 ? -7.904 0.654 16.937 1.00 91.88 155 GLY A C 1
ATOM 1236 O O . GLY A 1 155 ? -6.820 0.927 17.443 1.00 91.88 155 GLY A O 1
ATOM 1237 N N . LYS A 1 156 ? -8.072 -0.454 16.203 1.00 94.44 156 LYS A N 1
ATOM 1238 C CA . LYS A 1 156 ? -7.002 -1.419 15.907 1.00 94.44 156 LYS A CA 1
ATOM 1239 C C . LYS A 1 156 ? -6.587 -1.322 14.444 1.00 94.44 156 LYS A C 1
ATOM 1241 O O . LYS A 1 156 ? -7.442 -1.306 13.559 1.00 94.44 156 LYS A O 1
ATOM 1246 N N . ARG A 1 157 ? -5.281 -1.290 14.164 1.00 95.25 157 ARG A N 1
ATOM 1247 C CA . ARG A 1 157 ? -4.769 -1.375 12.787 1.00 95.25 157 ARG A CA 1
ATOM 1248 C C . ARG A 1 157 ? -5.164 -2.698 12.140 1.00 95.25 157 ARG A C 1
ATOM 1250 O O . ARG A 1 157 ? -5.096 -3.750 12.775 1.00 95.25 157 ARG A O 1
ATOM 1257 N N . ILE A 1 158 ? -5.550 -2.643 10.868 1.00 94.88 158 ILE A N 1
ATOM 1258 C CA . ILE A 1 158 ? -5.933 -3.853 10.123 1.00 94.88 158 ILE A CA 1
ATOM 1259 C C . ILE A 1 158 ? -4.710 -4.659 9.674 1.00 94.88 158 ILE A C 1
ATOM 1261 O O . ILE A 1 158 ? -4.802 -5.870 9.514 1.00 94.88 158 ILE A O 1
ATOM 1265 N N . LEU A 1 159 ? -3.559 -4.000 9.497 1.00 93.19 159 LEU A N 1
ATOM 1266 C CA . LEU A 1 159 ? -2.319 -4.628 9.057 1.00 93.19 159 LEU A CA 1
ATOM 1267 C C . LEU A 1 159 ? -1.287 -4.638 10.190 1.00 93.19 159 LEU A C 1
ATOM 1269 O O . LEU A 1 159 ? -0.788 -3.585 10.591 1.00 93.19 159 LEU A O 1
ATOM 1273 N N . ASN A 1 160 ? -0.970 -5.833 10.690 1.00 92.38 160 ASN A N 1
ATOM 1274 C CA . ASN A 1 160 ? -0.029 -6.032 11.798 1.00 92.38 160 ASN A CA 1
ATOM 1275 C C . ASN A 1 160 ? 1.353 -6.515 11.352 1.00 92.38 160 ASN A C 1
ATOM 1277 O O . ASN A 1 160 ? 2.331 -6.229 12.040 1.00 92.38 160 ASN A O 1
ATOM 1281 N N . ASP A 1 161 ? 1.434 -7.158 10.188 1.00 93.19 161 ASP A N 1
ATOM 1282 C CA . ASP A 1 161 ? 2.676 -7.660 9.604 1.00 93.19 161 ASP A CA 1
ATOM 1283 C C . ASP A 1 161 ? 3.077 -6.862 8.364 1.00 93.19 161 ASP A C 1
ATOM 1285 O O . ASP A 1 161 ? 2.267 -6.178 7.738 1.00 93.19 161 ASP A O 1
ATOM 1289 N N . THR A 1 162 ? 4.356 -6.934 8.002 1.00 94.69 162 THR A N 1
ATOM 1290 C CA . THR A 1 162 ? 4.838 -6.290 6.777 1.00 94.69 162 THR A CA 1
ATOM 1291 C C . THR A 1 162 ? 4.383 -7.084 5.561 1.00 94.69 162 THR A C 1
ATOM 1293 O O . THR A 1 162 ? 4.734 -8.256 5.424 1.00 94.69 162 THR A O 1
ATOM 1296 N N . LEU A 1 163 ? 3.680 -6.433 4.634 1.00 94.44 163 LEU A N 1
ATOM 1297 C CA . LEU A 1 163 ? 3.422 -7.005 3.312 1.00 94.44 163 LEU A CA 1
ATOM 1298 C C . LEU A 1 163 ? 4.558 -6.643 2.372 1.00 94.44 163 LEU A C 1
ATOM 1300 O O . LEU A 1 163 ? 5.048 -5.516 2.393 1.00 94.44 163 LEU A O 1
ATOM 1304 N N . ARG A 1 164 ? 4.956 -7.583 1.520 1.00 95.12 164 ARG A N 1
ATOM 1305 C CA . ARG A 1 164 ? 5.987 -7.363 0.507 1.00 95.12 164 ARG A CA 1
ATOM 1306 C C . ARG A 1 164 ? 5.457 -7.726 -0.857 1.00 95.12 164 ARG A C 1
ATOM 1308 O O . ARG A 1 164 ? 4.844 -8.777 -1.020 1.00 95.12 164 ARG A O 1
ATOM 1315 N N . VAL A 1 165 ? 5.714 -6.857 -1.820 1.00 93.25 165 VAL A N 1
ATOM 1316 C CA . VAL A 1 165 ? 5.353 -7.047 -3.219 1.00 93.25 165 VAL A CA 1
ATOM 1317 C C . VAL A 1 165 ? 6.615 -6.911 -4.051 1.00 93.25 165 VAL A C 1
ATOM 1319 O O . VAL A 1 165 ? 7.323 -5.905 -3.964 1.00 93.25 165 VAL A O 1
ATOM 1322 N N . LYS A 1 166 ? 6.881 -7.911 -4.888 1.00 92.31 166 LYS A N 1
ATOM 1323 C CA . LYS A 1 166 ? 7.933 -7.832 -5.897 1.00 92.31 166 LYS A CA 1
ATOM 1324 C C . LYS A 1 166 ? 7.415 -7.027 -7.083 1.00 92.31 166 LYS A C 1
ATOM 1326 O O . LYS A 1 166 ? 6.531 -7.479 -7.805 1.00 92.31 166 LYS A O 1
ATOM 1331 N N . LEU A 1 167 ? 7.962 -5.835 -7.280 1.00 89.12 167 LEU A N 1
ATOM 1332 C CA . LEU A 1 167 ? 7.576 -4.972 -8.388 1.00 89.12 167 LEU A CA 1
ATOM 1333 C C . LEU A 1 167 ? 8.207 -5.478 -9.689 1.00 89.12 167 LEU A C 1
ATOM 1335 O O . LEU A 1 167 ? 9.337 -5.978 -9.700 1.00 89.12 167 LEU A O 1
ATOM 1339 N N . PHE A 1 168 ? 7.499 -5.308 -10.805 1.00 80.25 168 PHE A N 1
ATOM 1340 C CA . PHE A 1 168 ? 8.137 -5.424 -12.111 1.00 80.25 168 PHE A CA 1
ATOM 1341 C C . PHE A 1 168 ? 9.182 -4.299 -12.221 1.00 80.25 168 PHE A C 1
ATOM 1343 O O . PHE A 1 168 ? 8.979 -3.192 -11.727 1.00 80.25 168 PHE A O 1
ATOM 1350 N N . ASN A 1 169 ? 10.349 -4.555 -12.805 1.00 66.75 169 ASN A N 1
ATOM 1351 C CA . ASN A 1 169 ? 11.332 -3.491 -13.015 1.00 66.75 169 ASN A CA 1
ATOM 1352 C C . ASN A 1 169 ? 11.241 -3.002 -14.470 1.00 66.75 169 ASN A C 1
ATOM 1354 O O . ASN A 1 169 ? 11.959 -3.526 -15.320 1.00 66.75 169 ASN A O 1
ATOM 1358 N N . PRO A 1 170 ? 10.375 -2.022 -14.789 1.00 54.75 170 PRO A N 1
ATOM 1359 C CA . PRO A 1 170 ? 10.231 -1.496 -16.147 1.00 54.75 170 PRO A CA 1
ATOM 1360 C C . PRO A 1 170 ? 11.387 -0.583 -16.566 1.00 54.75 170 PRO A C 1
ATOM 1362 O O . PRO A 1 170 ? 11.387 -0.093 -17.690 1.00 54.75 170 PRO A O 1
ATOM 1365 N N . MET A 1 171 ? 12.324 -0.273 -15.660 1.00 56.34 171 MET A N 1
ATOM 1366 C CA . MET A 1 171 ? 13.432 0.645 -15.932 1.00 56.34 171 MET A CA 1
ATOM 1367 C C . MET A 1 171 ? 14.711 -0.070 -16.392 1.00 56.34 171 MET A C 1
ATOM 1369 O O . MET A 1 171 ? 15.761 0.566 -16.494 1.00 56.34 171 MET A O 1
ATOM 1373 N N . LYS A 1 172 ? 14.636 -1.374 -16.685 1.00 48.66 172 LYS A N 1
ATOM 1374 C CA . LYS A 1 172 ? 15.592 -2.029 -17.581 1.00 48.66 172 LYS A CA 1
ATOM 1375 C C . LYS A 1 172 ? 15.158 -1.720 -19.016 1.00 48.66 172 LYS A C 1
ATOM 1377 O O . LYS A 1 172 ? 14.097 -2.176 -19.435 1.00 48.66 172 LYS A O 1
ATOM 1382 N N . LYS A 1 173 ? 15.929 -0.874 -19.704 1.00 39.50 173 LYS A N 1
ATOM 1383 C CA . LYS A 1 173 ? 15.906 -0.819 -21.171 1.00 39.50 173 LYS A CA 1
ATOM 1384 C C . LYS A 1 173 ? 16.450 -2.127 -21.731 1.00 39.50 173 LYS A C 1
ATOM 1386 O O . LYS A 1 173 ? 17.352 -2.694 -21.072 1.00 39.50 173 LYS A O 1
#

Radius of gyration: 22.61 Å; chains: 1; bounding box: 42×33×89 Å

Sequence (173 aa):
MKTLSITTNGGKRIKFLVATIIAIVFFHSCDIGYLIPFENNLKPNLDIATETGSASINCMCFQGKYYYLGYDLKGSYIINPDSLKLLLNDENLIFQHDRLKKISINKGYIVKSNSTVKDCYISIDIRYERKDETKEIKNPLILSILPSDFITSNGKRILNDTLRVKLFNPMKK

Secondary structure (DSSP, 8-state):
--------HHHHHHHHHHHHHHHHHHHHGGG-EEEEPBTT-SSSEEEEEETTEEEEEEEEEETTTEEEEEEEEEEEEEE-GGG--EEES-TTEEE-TTTTT-EEETTTEE--S-EEEEEEEEEEEE-EEES-TTSPPPSSEEEEE---TTEEETTEES--S-EEEEE--TT--